Protein AF-A0A4V5P895-F1 (afdb_monomer)

Solvent-accessible surface area (backbone atoms only — not comparable to full-atom values): 5810 Å² total; per-residue (Å²): 129,85,82,68,76,69,76,89,55,52,69,70,58,54,52,50,35,57,77,66,61,66,55,89,45,71,65,57,51,51,50,50,56,51,42,32,52,51,50,47,60,75,70,55,86,48,69,72,59,48,51,53,49,52,54,51,50,52,49,50,52,52,52,50,30,64,77,68,68,56,80,86,78,67,75,87,74,65,79,78,74,77,84,74,70,94,81,84,87,129

Structure (mmCIF, N/CA/C/O backbone):
data_AF-A0A4V5P895-F1
#
_entry.id   AF-A0A4V5P895-F1
#
loop_
_atom_site.group_PDB
_atom_site.id
_atom_site.type_symbol
_atom_site.label_atom_id
_atom_site.label_alt_id
_atom_site.label_comp_id
_atom_site.label_asym_id
_atom_site.label_entity_id
_atom_site.label_seq_id
_atom_site.pdbx_PDB_ins_code
_atom_site.Cartn_x
_atom_site.Cartn_y
_atom_site.Cartn_z
_atom_site.occupancy
_atom_site.B_iso_or_equiv
_atom_site.auth_seq_id
_atom_site.auth_comp_id
_atom_site.auth_asym_id
_atom_site.auth_atom_id
_atom_site.pdbx_PDB_model_num
ATOM 1 N N . THR A 1 1 ? 15.729 -21.860 -11.832 1.00 39.28 1 THR A N 1
ATOM 2 C CA . THR A 1 1 ? 14.522 -21.376 -11.133 1.00 39.28 1 THR A CA 1
ATOM 3 C C . THR A 1 1 ? 14.344 -19.913 -11.474 1.00 39.28 1 THR A C 1
ATOM 5 O O . THR A 1 1 ? 15.238 -19.121 -11.211 1.00 39.28 1 THR A O 1
ATOM 8 N N . SER A 1 2 ? 13.264 -19.559 -12.171 1.00 44.97 2 SER A N 1
ATOM 9 C CA . SER A 1 2 ? 12.944 -18.157 -12.458 1.00 44.97 2 SER A CA 1
ATOM 10 C C . SER A 1 2 ? 12.642 -17.477 -11.123 1.00 44.97 2 SER A C 1
ATOM 12 O O . SER A 1 2 ? 11.585 -17.712 -10.543 1.00 44.97 2 SER A O 1
ATOM 14 N N . GLN A 1 3 ? 13.605 -16.725 -10.584 1.00 52.91 3 GLN A N 1
ATOM 15 C CA . GLN A 1 3 ? 13.387 -15.767 -9.499 1.00 52.91 3 GLN A CA 1
ATOM 16 C C . GLN A 1 3 ? 12.486 -14.674 -10.077 1.00 52.91 3 GLN A C 1
ATOM 18 O O . GLN A 1 3 ? 12.962 -13.653 -10.570 1.00 52.91 3 GLN A O 1
ATOM 23 N N . GLY A 1 4 ? 11.193 -14.986 -10.182 1.00 48.91 4 GLY A N 1
ATOM 24 C CA . GLY A 1 4 ? 10.210 -14.142 -10.830 1.00 48.91 4 GLY A CA 1
ATOM 25 C C . GLY A 1 4 ? 10.212 -12.793 -10.141 1.00 48.91 4 GLY A C 1
ATOM 26 O O . GLY A 1 4 ? 9.973 -12.720 -8.939 1.00 48.91 4 GLY A O 1
ATOM 27 N N . LEU A 1 5 ? 10.506 -11.741 -10.905 1.00 53.19 5 LEU A N 1
ATOM 28 C CA . LEU A 1 5 ? 10.215 -10.378 -10.498 1.00 53.19 5 LEU A CA 1
ATOM 29 C C . LEU A 1 5 ? 8.771 -10.354 -9.996 1.00 53.19 5 LEU A C 1
ATOM 31 O O . LEU A 1 5 ? 7.833 -10.534 -10.778 1.00 53.19 5 LEU A O 1
ATOM 35 N N . GLU A 1 6 ? 8.601 -10.155 -8.693 1.00 68.81 6 GLU A N 1
ATOM 36 C CA . GLU A 1 6 ? 7.322 -9.753 -8.140 1.00 68.81 6 GLU A CA 1
ATOM 37 C C . GLU A 1 6 ? 6.817 -8.563 -8.976 1.00 68.81 6 GLU A C 1
ATOM 39 O O . GLU A 1 6 ? 7.576 -7.670 -9.361 1.00 68.81 6 GLU A O 1
ATOM 44 N N . LYS A 1 7 ? 5.542 -8.613 -9.379 1.00 86.69 7 LYS A N 1
ATOM 45 C CA . LYS A 1 7 ? 4.916 -7.660 -10.310 1.00 86.69 7 LYS A CA 1
ATOM 46 C C . LYS A 1 7 ? 5.374 -6.217 -10.005 1.00 86.69 7 LYS A C 1
ATOM 48 O O . LYS A 1 7 ? 5.139 -5.752 -8.889 1.00 86.69 7 LYS A O 1
ATOM 53 N N . PRO A 1 8 ? 5.946 -5.469 -10.976 1.00 90.56 8 PRO A N 1
ATOM 54 C CA . PRO A 1 8 ? 6.382 -4.098 -10.737 1.00 90.56 8 PRO A CA 1
ATOM 55 C C . PRO A 1 8 ? 5.251 -3.221 -10.192 1.00 90.56 8 PRO A C 1
ATOM 57 O O . PRO A 1 8 ? 4.154 -3.142 -10.778 1.00 90.56 8 PRO A O 1
ATOM 60 N N . MET A 1 9 ? 5.537 -2.539 -9.083 1.00 95.44 9 MET A N 1
ATOM 61 C CA . MET A 1 9 ? 4.602 -1.661 -8.389 1.00 95.44 9 MET A CA 1
ATOM 62 C C . MET A 1 9 ? 5.293 -0.385 -7.908 1.00 95.44 9 MET A C 1
ATOM 64 O O . MET A 1 9 ? 6.463 -0.410 -7.536 1.00 95.44 9 MET A O 1
ATOM 68 N N . TRP A 1 10 ? 4.580 0.742 -7.952 1.00 95.62 10 TRP A N 1
ATOM 69 C CA . TRP A 1 10 ? 5.072 2.055 -7.525 1.00 95.62 10 TRP A CA 1
ATOM 70 C C . TRP A 1 10 ? 3.901 2.992 -7.206 1.00 95.62 10 TRP A C 1
ATOM 72 O O . TRP A 1 10 ?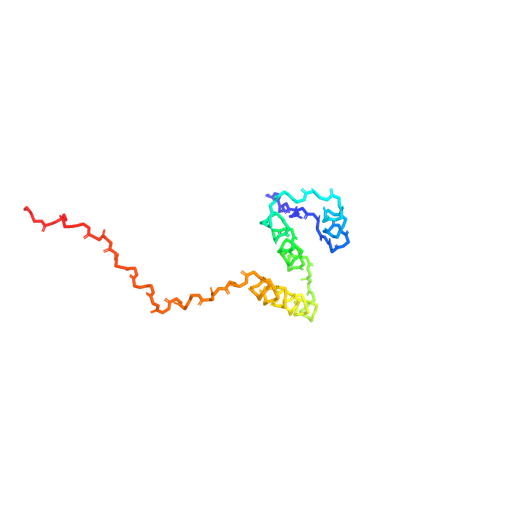 2.777 2.783 -7.670 1.00 95.62 10 TRP A O 1
ATOM 82 N N . LEU A 1 11 ? 4.163 4.061 -6.449 1.00 97.06 11 LEU A N 1
ATOM 83 C CA . LEU A 1 11 ? 3.119 4.933 -5.895 1.00 97.06 11 LEU A CA 1
ATOM 84 C C . LEU A 1 11 ? 2.223 5.582 -6.961 1.00 97.06 11 LEU A C 1
ATOM 86 O O . LEU A 1 11 ? 1.008 5.604 -6.795 1.00 97.06 11 LEU A O 1
ATOM 90 N N . ASN A 1 12 ? 2.775 6.046 -8.090 1.00 98.19 12 ASN A N 1
ATOM 91 C CA . ASN A 1 12 ? 1.955 6.645 -9.158 1.00 98.19 12 ASN A CA 1
ATOM 92 C C . ASN A 1 12 ? 0.973 5.640 -9.781 1.00 98.19 12 ASN A C 1
ATOM 94 O O . ASN A 1 12 ? -0.135 6.021 -10.156 1.00 98.19 12 ASN A O 1
ATOM 98 N N . LYS A 1 13 ? 1.349 4.357 -9.869 1.00 97.69 13 LYS A N 1
ATOM 99 C CA . LYS A 1 13 ? 0.456 3.297 -10.355 1.00 97.69 13 LYS A CA 1
ATOM 100 C C . LYS A 1 13 ? -0.657 3.011 -9.353 1.00 97.69 13 LYS A C 1
ATOM 102 O O . LYS A 1 13 ? -1.810 2.941 -9.758 1.00 97.69 13 LYS A O 1
ATOM 107 N N . ILE A 1 14 ? -0.335 2.939 -8.062 1.00 98.12 14 ILE A N 1
ATOM 108 C CA . ILE A 1 14 ? -1.339 2.786 -6.997 1.00 98.12 14 ILE A CA 1
ATOM 109 C C . ILE A 1 14 ? -2.295 3.982 -6.974 1.00 98.12 14 ILE A C 1
ATOM 111 O O . ILE A 1 14 ? -3.507 3.792 -6.936 1.00 98.12 14 ILE A O 1
ATOM 115 N N . LYS A 1 15 ? -1.771 5.210 -7.085 1.00 98.38 15 LYS A N 1
ATOM 116 C CA . LYS A 1 15 ? -2.576 6.435 -7.186 1.00 98.38 15 LYS A CA 1
ATOM 117 C C . LYS A 1 15 ? -3.548 6.361 -8.364 1.00 98.38 15 LYS A C 1
ATOM 119 O O . LYS A 1 15 ? -4.733 6.605 -8.183 1.00 98.38 15 LYS A O 1
ATOM 124 N N . LYS A 1 16 ? -3.066 5.968 -9.549 1.00 98.50 16 LYS A N 1
ATOM 125 C CA . LYS A 1 16 ? -3.912 5.778 -10.736 1.00 98.50 16 LYS A CA 1
ATOM 126 C C . LYS A 1 16 ? -4.995 4.720 -10.498 1.00 98.50 16 LYS A C 1
ATOM 128 O O . LYS A 1 16 ? -6.150 4.968 -10.823 1.00 98.50 16 LYS A O 1
ATOM 133 N N . ASN A 1 17 ? -4.638 3.579 -9.911 1.00 98.06 17 ASN A N 1
ATOM 134 C CA . ASN A 1 17 ? -5.578 2.495 -9.618 1.00 98.06 17 ASN A CA 1
ATOM 135 C C . ASN A 1 17 ? -6.666 2.921 -8.619 1.00 98.06 17 ASN A C 1
ATOM 137 O O . ASN A 1 17 ? -7.826 2.571 -8.813 1.00 98.06 17 ASN A O 1
ATOM 141 N N . LEU A 1 18 ? -6.313 3.707 -7.596 1.00 97.50 18 LEU A N 1
ATOM 142 C CA . LEU A 1 18 ? -7.276 4.313 -6.672 1.00 97.50 18 LEU A CA 1
ATOM 143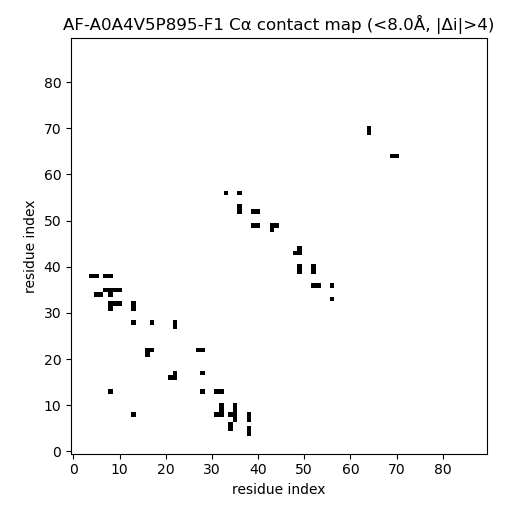 C C . LEU A 1 18 ? -8.218 5.275 -7.404 1.00 97.50 18 LEU A C 1
ATOM 145 O O . LEU A 1 18 ? -9.429 5.135 -7.292 1.00 97.50 18 LEU A O 1
ATOM 149 N N . THR A 1 19 ? -7.682 6.210 -8.198 1.00 98.12 19 THR A N 1
ATOM 150 C CA . THR A 1 19 ? -8.493 7.183 -8.957 1.00 98.12 19 THR A CA 1
ATOM 151 C C . THR A 1 19 ? -9.442 6.512 -9.948 1.00 98.12 19 THR A C 1
ATOM 153 O O . THR A 1 19 ? -10.540 7.003 -10.185 1.00 98.12 19 THR A O 1
ATOM 156 N N . MET A 1 20 ? -9.027 5.389 -10.529 1.00 98.25 20 MET A N 1
ATOM 157 C CA . MET A 1 20 ? -9.824 4.618 -11.482 1.00 98.25 20 MET A CA 1
ATOM 158 C C . MET A 1 20 ? -10.758 3.596 -10.815 1.00 98.25 20 MET A C 1
ATOM 160 O O . MET A 1 20 ? -11.376 2.812 -11.527 1.00 98.25 20 MET A O 1
ATOM 164 N N . ASN A 1 21 ? -10.865 3.579 -9.479 1.00 97.31 21 ASN A N 1
ATOM 165 C CA . ASN A 1 21 ? -11.666 2.608 -8.722 1.00 97.31 21 ASN A CA 1
ATOM 166 C C . ASN A 1 21 ? -11.353 1.137 -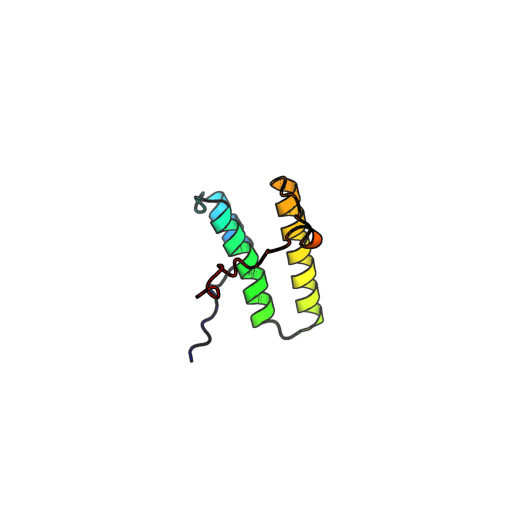9.078 1.00 97.31 21 ASN A C 1
ATOM 168 O O . ASN A 1 21 ? -12.237 0.285 -9.081 1.00 97.31 21 ASN A O 1
ATOM 172 N N . ILE A 1 22 ? -10.085 0.834 -9.382 1.00 98.12 22 ILE A N 1
ATOM 173 C CA . ILE A 1 22 ? -9.627 -0.522 -9.740 1.00 98.12 22 ILE A CA 1
ATOM 174 C C . ILE A 1 22 ? -9.607 -1.445 -8.519 1.00 98.12 22 ILE A C 1
ATOM 176 O O . ILE A 1 22 ? -9.759 -2.655 -8.650 1.00 98.12 22 ILE A O 1
ATOM 180 N N . TYR A 1 23 ? -9.391 -0.889 -7.327 1.00 98.25 23 TYR A N 1
ATOM 181 C CA . TYR A 1 23 ? -9.424 -1.661 -6.091 1.00 98.25 23 TYR A CA 1
ATOM 182 C C . TYR A 1 23 ? -10.867 -1.805 -5.613 1.00 98.25 23 TYR A C 1
ATOM 184 O O . TYR A 1 23 ? -11.473 -0.841 -5.150 1.00 98.25 23 TYR A O 1
ATOM 192 N N . HIS A 1 24 ? -11.400 -3.020 -5.693 1.00 97.44 24 HIS A N 1
ATOM 193 C CA . HIS A 1 24 ? -12.734 -3.349 -5.195 1.00 97.44 24 HIS A CA 1
ATOM 194 C C . HIS A 1 24 ? -12.720 -3.638 -3.693 1.00 97.44 24 HIS A C 1
ATOM 196 O O . HIS A 1 24 ? -13.746 -3.531 -3.023 1.00 97.44 24 HIS A O 1
ATOM 202 N N . ARG A 1 25 ? -11.557 -4.023 -3.151 1.00 97.94 25 ARG A N 1
ATOM 203 C CA . ARG A 1 25 ? -11.355 -4.274 -1.720 1.00 97.94 25 ARG A CA 1
ATOM 204 C C . ARG A 1 25 ? -10.112 -3.555 -1.210 1.00 97.94 25 ARG A C 1
ATOM 206 O O . ARG A 1 25 ? -9.074 -3.546 -1.869 1.00 97.94 25 ARG A O 1
ATOM 213 N N . VAL A 1 26 ? -10.171 -3.066 0.031 1.00 96.44 26 VAL A N 1
ATOM 214 C CA . VAL A 1 26 ? -9.031 -2.426 0.724 1.00 96.44 26 VAL A CA 1
ATOM 215 C C . VAL A 1 26 ? -7.783 -3.317 0.706 1.00 96.44 26 VAL A C 1
ATOM 217 O O . VAL A 1 26 ? -6.676 -2.833 0.480 1.00 96.44 26 VAL A O 1
ATOM 220 N N . GLN A 1 27 ? -7.956 -4.633 0.864 1.00 96.44 27 GLN A N 1
ATOM 221 C CA . GLN A 1 27 ? -6.863 -5.609 0.828 1.00 96.44 27 GLN A CA 1
ATOM 222 C C . GLN A 1 27 ? -6.034 -5.539 -0.465 1.00 96.44 27 GLN A C 1
ATOM 224 O O . GLN A 1 27 ? -4.829 -5.780 -0.431 1.00 96.44 27 GLN A O 1
ATOM 229 N N . GLU A 1 28 ? -6.647 -5.220 -1.604 1.00 97.75 28 GLU A N 1
ATOM 230 C CA . GLU A 1 28 ? -5.953 -5.171 -2.893 1.00 97.75 28 GLU A CA 1
ATOM 231 C C . GLU A 1 28 ? -5.010 -3.970 -2.982 1.00 97.75 28 GLU A C 1
ATOM 233 O O . GLU A 1 28 ? -3.872 -4.119 -3.427 1.00 97.75 28 GLU A O 1
ATOM 238 N N . PHE A 1 29 ? -5.455 -2.815 -2.480 1.00 97.56 29 PHE A N 1
ATOM 239 C CA . PHE A 1 29 ? -4.624 -1.624 -2.309 1.00 97.56 29 PHE A CA 1
ATOM 240 C C . PHE A 1 29 ? -3.460 -1.894 -1.346 1.00 97.56 29 PHE A C 1
ATOM 242 O O . PHE A 1 29 ? -2.305 -1.618 -1.670 1.00 97.56 29 PHE A O 1
ATOM 249 N N . VAL A 1 30 ? -3.748 -2.488 -0.182 1.00 97.38 30 VAL A N 1
ATOM 250 C CA . VAL A 1 30 ? -2.733 -2.792 0.842 1.00 97.38 30 VAL A CA 1
ATOM 251 C C . VAL A 1 30 ? -1.687 -3.771 0.313 1.00 97.38 30 VAL A C 1
ATOM 253 O O . VAL A 1 30 ? -0.494 -3.592 0.551 1.00 97.38 30 VAL A O 1
ATOM 256 N N . ARG A 1 31 ? -2.114 -4.791 -0.440 1.00 97.31 31 ARG A N 1
ATOM 257 C CA . ARG A 1 31 ? -1.211 -5.749 -1.086 1.00 97.31 31 ARG A CA 1
ATOM 258 C C . ARG A 1 31 ? -0.266 -5.050 -2.058 1.00 97.31 31 ARG A C 1
ATOM 260 O O . ARG A 1 31 ? 0.932 -5.299 -1.998 1.00 97.31 31 ARG A O 1
ATOM 267 N N . ASP A 1 32 ? -0.776 -4.167 -2.912 1.00 97.62 32 ASP A N 1
ATOM 268 C CA . ASP A 1 32 ? 0.068 -3.442 -3.864 1.00 97.62 32 ASP A CA 1
ATOM 269 C C . ASP A 1 32 ? 1.017 -2.454 -3.154 1.00 97.62 32 ASP A C 1
ATOM 271 O O . ASP A 1 32 ? 2.163 -2.312 -3.578 1.00 97.62 32 ASP A O 1
ATOM 275 N N . MET A 1 33 ? 0.604 -1.823 -2.046 1.00 97.75 33 MET A N 1
ATOM 276 C CA . MET A 1 33 ? 1.502 -0.997 -1.223 1.00 97.75 33 MET A CA 1
ATOM 277 C C . MET A 1 33 ? 2.649 -1.824 -0.633 1.00 97.75 33 MET A C 1
ATOM 279 O O . MET A 1 33 ? 3.813 -1.453 -0.777 1.00 97.75 33 MET A O 1
ATOM 283 N N . ARG A 1 34 ? 2.342 -2.981 -0.035 1.00 96.81 34 ARG A N 1
ATOM 284 C CA . ARG A 1 34 ? 3.352 -3.893 0.531 1.00 96.81 34 ARG A CA 1
ATOM 285 C C . ARG A 1 34 ? 4.304 -4.444 -0.532 1.00 96.81 34 ARG A C 1
ATOM 287 O O . ARG A 1 34 ? 5.503 -4.553 -0.283 1.00 96.81 34 ARG A O 1
ATOM 294 N N . LEU A 1 35 ? 3.794 -4.674 -1.740 1.00 96.00 35 LEU A N 1
ATOM 295 C CA . LEU A 1 35 ? 4.573 -5.123 -2.892 1.00 96.00 35 LEU A CA 1
ATOM 296 C C . LEU A 1 35 ? 5.651 -4.113 -3.321 1.00 96.00 35 LEU A C 1
ATOM 298 O O . LEU A 1 35 ? 6.704 -4.514 -3.812 1.00 96.00 35 LEU A O 1
ATOM 302 N N . ILE A 1 36 ? 5.436 -2.804 -3.128 1.00 94.81 36 ILE A N 1
ATOM 303 C CA . ILE A 1 36 ? 6.482 -1.792 -3.375 1.00 94.81 36 ILE A CA 1
ATOM 304 C C . ILE A 1 36 ? 7.682 -2.055 -2.465 1.00 94.81 36 ILE A C 1
ATOM 306 O O . ILE A 1 36 ? 8.820 -2.072 -2.934 1.00 94.81 36 ILE A O 1
ATOM 310 N N . PHE A 1 37 ? 7.434 -2.282 -1.175 1.00 94.25 37 PHE A N 1
ATOM 311 C CA . PHE A 1 37 ? 8.493 -2.483 -0.190 1.00 94.25 37 PHE A CA 1
ATOM 312 C C . PHE A 1 37 ? 9.202 -3.831 -0.369 1.00 94.25 37 PHE A C 1
ATOM 314 O O . PHE A 1 37 ? 10.429 -3.892 -0.272 1.00 94.25 37 PHE A O 1
ATOM 321 N N . GLN A 1 38 ? 8.459 -4.890 -0.708 1.00 92.25 38 GLN A N 1
ATOM 322 C CA . GLN A 1 38 ? 9.021 -6.208 -1.032 1.00 92.25 38 GLN A CA 1
ATOM 323 C C . GLN A 1 38 ? 9.960 -6.136 -2.242 1.00 92.25 38 GLN A C 1
ATOM 325 O O . GLN A 1 38 ? 11.137 -6.489 -2.128 1.00 92.25 38 GLN A O 1
ATOM 330 N N . ASN A 1 39 ? 9.486 -5.560 -3.353 1.00 90.06 39 ASN A N 1
ATOM 331 C CA . ASN A 1 39 ? 10.308 -5.322 -4.538 1.00 90.06 39 ASN A CA 1
ATOM 332 C C . ASN A 1 39 ? 11.547 -4.485 -4.201 1.00 90.06 39 ASN A C 1
ATOM 334 O O . ASN A 1 39 ? 12.665 -4.814 -4.593 1.00 90.06 39 ASN A O 1
ATOM 338 N N . TYR A 1 40 ? 11.374 -3.409 -3.434 1.00 89.25 40 TYR A N 1
ATOM 339 C CA . TYR A 1 40 ? 12.479 -2.531 -3.072 1.00 89.25 40 TYR A CA 1
ATOM 340 C C . TYR A 1 40 ? 13.582 -3.260 -2.294 1.00 89.25 40 TYR A C 1
ATOM 342 O O . TYR A 1 40 ? 14.760 -3.097 -2.611 1.00 89.25 40 TYR A O 1
ATOM 350 N N . ARG A 1 41 ? 13.218 -4.109 -1.324 1.00 88.31 41 ARG A N 1
ATOM 351 C CA . ARG A 1 41 ? 14.173 -4.934 -0.565 1.00 88.31 41 ARG A CA 1
ATOM 352 C C . ARG A 1 41 ? 14.876 -5.971 -1.444 1.00 88.31 41 ARG A C 1
ATOM 354 O O . ARG A 1 41 ? 16.059 -6.216 -1.237 1.00 88.31 41 ARG A O 1
ATOM 361 N N . ALA A 1 42 ? 14.174 -6.555 -2.416 1.00 87.12 42 ALA A N 1
ATOM 362 C CA . ALA A 1 42 ? 14.738 -7.569 -3.306 1.00 87.12 42 ALA A CA 1
ATOM 363 C C . ALA A 1 42 ? 15.793 -6.997 -4.273 1.00 87.12 42 ALA A C 1
ATOM 365 O O . ALA A 1 42 ? 16.795 -7.654 -4.554 1.00 87.12 42 ALA A O 1
ATOM 366 N N . PHE A 1 43 ? 15.592 -5.771 -4.772 1.00 82.56 43 PHE A N 1
ATOM 367 C CA . PHE A 1 43 ? 16.459 -5.181 -5.803 1.00 82.56 43 PHE A CA 1
ATOM 368 C C . PHE A 1 43 ? 17.483 -4.171 -5.273 1.00 82.56 43 PHE A C 1
ATOM 370 O O . PHE A 1 43 ? 18.526 -3.964 -5.902 1.00 82.56 43 PHE A O 1
ATOM 377 N N . CYS A 1 44 ? 17.226 -3.519 -4.136 1.00 85.50 44 CYS A N 1
ATOM 378 C CA . CYS A 1 44 ? 18.135 -2.508 -3.611 1.00 85.50 44 CYS A CA 1
ATOM 379 C C . CYS A 1 44 ? 19.362 -3.151 -2.949 1.00 85.50 44 CYS A C 1
ATOM 381 O O . CYS A 1 44 ? 19.245 -3.881 -1.973 1.00 85.50 44 CYS A O 1
ATOM 383 N N . LYS A 1 45 ? 20.566 -2.827 -3.438 1.00 87.62 45 LYS A N 1
ATOM 384 C CA . LYS A 1 45 ? 21.840 -3.276 -2.836 1.00 87.62 45 LYS A CA 1
ATOM 385 C C . LYS A 1 45 ? 22.445 -2.264 -1.855 1.00 87.62 45 LYS A C 1
ATOM 387 O O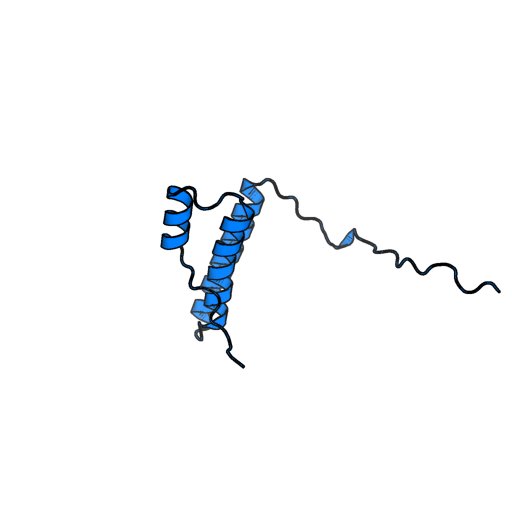 . LYS A 1 45 ? 23.430 -2.560 -1.183 1.00 87.62 45 LYS A O 1
ATOM 392 N N . ASN A 1 46 ? 21.891 -1.054 -1.775 1.00 91.12 46 ASN A N 1
ATOM 393 C CA . ASN A 1 46 ? 22.424 0.021 -0.942 1.00 91.12 46 ASN A CA 1
ATOM 394 C C . ASN A 1 46 ? 21.733 0.034 0.428 1.00 91.12 46 ASN A C 1
ATOM 396 O O . ASN A 1 46 ? 20.550 0.347 0.534 1.00 91.12 46 ASN A O 1
ATOM 400 N N . LYS A 1 47 ? 22.498 -0.233 1.492 1.00 86.00 47 LYS A N 1
ATOM 401 C CA . LYS A 1 47 ? 21.989 -0.303 2.872 1.00 86.00 47 LYS A CA 1
ATOM 402 C C . LYS A 1 47 ? 21.272 0.969 3.343 1.00 86.00 47 LYS A C 1
ATOM 404 O O . LYS A 1 47 ? 20.261 0.863 4.031 1.00 86.00 47 LYS A O 1
ATOM 409 N N . LYS A 1 48 ? 21.756 2.163 2.976 1.00 86.81 48 LYS A N 1
ATOM 410 C CA . LYS A 1 48 ? 21.108 3.432 3.367 1.00 86.81 48 LYS A CA 1
ATOM 411 C C . LYS A 1 48 ? 19.735 3.573 2.716 1.00 86.81 48 LYS A C 1
ATOM 413 O O . LYS A 1 48 ? 18.784 3.992 3.364 1.00 86.81 48 LYS A O 1
ATOM 418 N N . LEU A 1 49 ? 19.647 3.187 1.446 1.00 87.50 49 LEU A N 1
ATOM 419 C CA . LEU A 1 49 ? 18.403 3.182 0.689 1.00 87.50 49 LEU A CA 1
ATOM 420 C C . LEU A 1 49 ? 17.421 2.149 1.259 1.00 87.50 49 LEU A C 1
ATOM 422 O O . LEU A 1 49 ? 16.291 2.514 1.565 1.00 87.50 49 LEU A O 1
ATOM 426 N N . ILE A 1 50 ? 17.871 0.922 1.550 1.00 89.31 50 ILE A N 1
ATOM 427 C CA . ILE A 1 50 ? 17.057 -0.094 2.247 1.00 89.31 50 ILE A CA 1
ATOM 428 C C . ILE A 1 50 ? 16.445 0.478 3.534 1.00 89.31 50 ILE A C 1
ATOM 430 O O . ILE A 1 50 ? 15.243 0.341 3.743 1.00 89.31 50 ILE A O 1
ATOM 434 N N . ASN A 1 51 ? 17.239 1.167 4.360 1.00 91.19 51 ASN A N 1
ATOM 435 C CA . ASN A 1 51 ? 16.750 1.765 5.604 1.00 91.19 51 ASN A CA 1
ATOM 436 C C . ASN A 1 51 ? 15.650 2.815 5.370 1.00 91.19 51 ASN A C 1
ATOM 438 O O . ASN A 1 51 ? 14.670 2.852 6.109 1.00 91.19 51 ASN A O 1
ATOM 442 N N . LEU A 1 52 ? 15.774 3.635 4.322 1.00 91.88 52 LEU A N 1
ATOM 443 C CA . LEU A 1 52 ? 14.727 4.588 3.946 1.00 91.88 52 LEU A CA 1
ATOM 444 C C . LEU A 1 52 ? 13.430 3.871 3.537 1.00 91.88 52 LEU A C 1
ATOM 446 O O . LEU A 1 52 ? 12.344 4.284 3.939 1.00 91.88 52 LEU A O 1
ATOM 450 N N . GLY A 1 53 ? 13.540 2.770 2.787 1.00 91.62 53 GLY A N 1
ATOM 451 C CA . GLY A 1 53 ? 12.395 1.926 2.439 1.00 91.62 53 GLY A CA 1
ATOM 452 C C . GLY A 1 53 ? 11.690 1.348 3.670 1.00 91.62 53 GLY A C 1
ATOM 453 O O . GLY A 1 53 ? 10.465 1.393 3.742 1.00 91.62 53 GLY A O 1
ATOM 454 N N . LEU A 1 54 ? 12.454 0.885 4.667 1.00 93.94 54 LEU A N 1
ATOM 455 C CA . LEU A 1 54 ? 11.913 0.374 5.934 1.00 93.94 54 LEU A CA 1
ATOM 456 C C . LEU A 1 54 ? 11.178 1.453 6.739 1.00 93.94 54 LEU A C 1
ATOM 458 O O . LEU A 1 54 ? 10.110 1.187 7.284 1.00 93.94 54 LEU A O 1
ATOM 462 N N . GLN A 1 55 ? 11.717 2.675 6.796 1.00 95.81 55 GLN A N 1
ATOM 463 C CA . GLN A 1 55 ? 11.055 3.793 7.478 1.00 95.81 55 GLN A CA 1
ATOM 464 C C . GLN A 1 55 ? 9.725 4.156 6.812 1.00 95.81 55 GLN A C 1
ATOM 466 O O . GLN A 1 55 ? 8.734 4.409 7.498 1.00 95.81 55 GLN A O 1
ATOM 471 N N . LEU A 1 56 ? 9.687 4.155 5.478 1.00 95.69 56 LEU A N 1
ATOM 472 C CA . LEU A 1 56 ? 8.466 4.448 4.733 1.00 95.69 56 LEU A CA 1
ATOM 473 C C . LEU A 1 56 ? 7.399 3.361 4.924 1.00 95.69 56 LEU A C 1
ATOM 475 O O . LEU A 1 56 ? 6.223 3.681 5.079 1.00 95.69 56 LEU A O 1
ATOM 479 N N . GLU A 1 57 ? 7.802 2.092 4.951 1.00 96.94 57 GLU A N 1
ATOM 480 C CA . GLU A 1 57 ? 6.911 0.965 5.238 1.00 96.94 57 GLU A CA 1
ATOM 481 C C . GLU A 1 57 ? 6.339 1.033 6.655 1.00 96.94 57 GLU A C 1
ATOM 483 O O . GLU A 1 57 ? 5.128 0.914 6.829 1.00 96.94 57 GLU A O 1
ATOM 488 N N . ALA A 1 58 ? 7.177 1.308 7.658 1.00 97.19 58 ALA A N 1
ATOM 489 C CA . ALA A 1 58 ? 6.726 1.485 9.037 1.00 97.19 58 ALA A CA 1
ATOM 490 C C . ALA A 1 58 ? 5.715 2.634 9.159 1.00 97.19 58 ALA A C 1
ATOM 492 O O . ALA A 1 58 ? 4.682 2.489 9.817 1.00 97.19 58 ALA A O 1
ATOM 493 N N . LYS A 1 59 ? 5.973 3.757 8.473 1.00 97.75 59 LYS A N 1
ATOM 494 C CA . LYS A 1 59 ? 5.027 4.872 8.408 1.00 97.75 59 LYS A CA 1
ATOM 495 C C . LYS A 1 59 ? 3.701 4.451 7.773 1.00 97.75 59 LYS A C 1
ATOM 497 O O . LYS A 1 59 ? 2.651 4.758 8.329 1.00 97.75 59 LYS A O 1
ATOM 502 N N . PHE A 1 60 ? 3.739 3.739 6.648 1.00 97.81 60 PHE A N 1
ATOM 503 C CA . PHE A 1 60 ? 2.529 3.249 5.993 1.00 97.81 60 PHE A CA 1
ATOM 504 C C . PHE A 1 60 ? 1.706 2.335 6.910 1.00 97.81 60 PHE A C 1
ATOM 506 O O . PHE A 1 60 ? 0.505 2.546 7.040 1.00 97.81 60 PHE A O 1
ATOM 513 N N . GLU A 1 61 ? 2.329 1.356 7.572 1.00 97.31 61 GLU A N 1
ATOM 514 C CA . GLU A 1 61 ? 1.618 0.428 8.465 1.00 97.31 61 GLU A CA 1
ATOM 515 C C . GLU A 1 61 ? 1.029 1.142 9.689 1.00 97.31 61 GLU A C 1
ATOM 517 O O . GLU A 1 61 ? -0.094 0.841 10.096 1.00 97.31 61 GLU A O 1
ATOM 522 N N . SER A 1 62 ? 1.750 2.117 10.253 1.00 96.56 62 SER A N 1
ATOM 523 C CA . SER A 1 62 ? 1.241 2.961 11.340 1.00 96.56 62 SER A CA 1
ATOM 524 C C . SER A 1 62 ? 0.022 3.770 10.894 1.00 96.56 62 SER A C 1
ATOM 526 O O . SER A 1 62 ? -1.019 3.741 11.549 1.00 96.56 62 SER A O 1
ATOM 528 N N . ASP A 1 63 ? 0.130 4.479 9.769 1.00 97.31 63 ASP A N 1
ATOM 529 C CA . ASP A 1 63 ? -0.962 5.297 9.240 1.00 97.31 63 ASP A CA 1
ATOM 530 C C 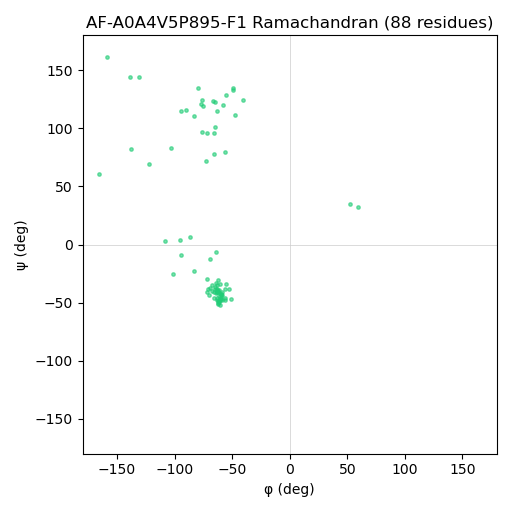. ASP A 1 63 ? -2.174 4.422 8.879 1.00 97.31 63 ASP A C 1
ATOM 532 O O . ASP A 1 63 ? -3.311 4.779 9.180 1.00 97.31 63 ASP A O 1
ATOM 536 N N . PHE A 1 64 ? -1.940 3.243 8.298 1.00 96.50 64 PHE A N 1
ATOM 537 C CA . PHE A 1 64 ? -2.987 2.284 7.960 1.00 96.50 64 PHE A CA 1
ATOM 538 C C . PHE A 1 64 ? -3.747 1.809 9.204 1.00 96.50 64 PHE A C 1
ATOM 540 O O . PHE A 1 64 ? -4.975 1.875 9.232 1.00 96.50 64 PHE A O 1
ATOM 547 N N . LYS A 1 65 ? -3.043 1.388 10.261 1.00 95.31 65 LYS A N 1
ATOM 548 C CA . LYS A 1 65 ? -3.687 0.989 11.523 1.00 95.31 65 LYS A CA 1
ATOM 549 C C . LYS A 1 65 ? -4.520 2.121 12.117 1.00 95.31 65 LYS A C 1
ATOM 551 O O . LYS A 1 65 ? -5.657 1.878 12.512 1.00 95.31 65 LYS A O 1
ATOM 556 N N . ASN A 1 66 ? -3.988 3.343 12.116 1.00 95.88 66 ASN A N 1
ATOM 557 C CA . ASN A 1 66 ? 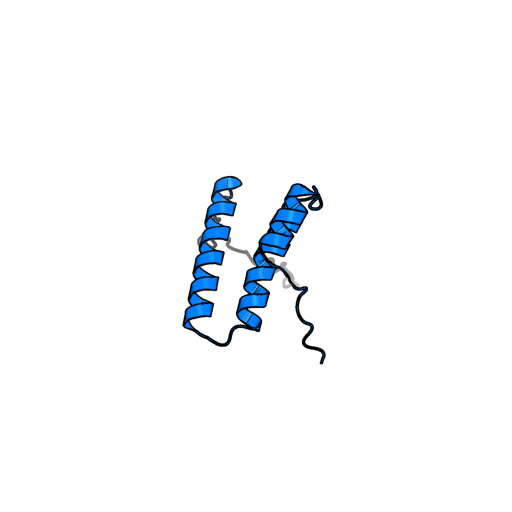-4.679 4.519 12.642 1.00 95.88 66 ASN A CA 1
ATOM 558 C C . ASN A 1 66 ? -5.957 4.839 11.854 1.00 95.88 66 ASN A C 1
ATOM 560 O O . ASN A 1 66 ? -7.010 5.033 12.454 1.00 95.88 66 ASN A O 1
ATOM 564 N N . VAL A 1 67 ? -5.889 4.852 10.518 1.00 96.12 67 VAL A N 1
ATOM 565 C CA . VAL A 1 67 ? -7.043 5.149 9.649 1.00 96.12 67 VAL A CA 1
ATOM 566 C C . VAL A 1 67 ? -8.155 4.112 9.807 1.00 96.12 67 VAL A C 1
ATOM 568 O O . VAL A 1 67 ? -9.330 4.470 9.8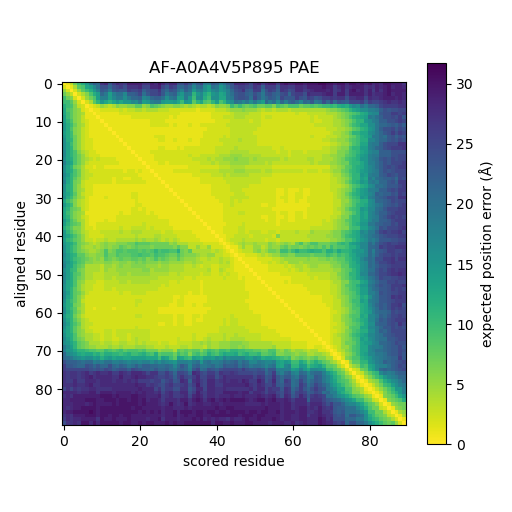01 1.00 96.12 67 VAL A O 1
ATOM 571 N N . PHE A 1 68 ? -7.799 2.835 9.957 1.00 94.25 68 PHE A N 1
ATOM 572 C CA . PHE A 1 68 ? -8.768 1.740 10.061 1.00 94.25 68 PHE A CA 1
ATOM 573 C C . PHE A 1 68 ? -9.113 1.345 11.507 1.00 94.25 68 PHE A C 1
ATOM 575 O O . PHE A 1 68 ? -9.852 0.382 11.703 1.00 94.25 68 PHE A O 1
ATOM 582 N N . GLY A 1 69 ? -8.595 2.055 12.517 1.00 94.50 69 GLY A N 1
ATOM 583 C CA . GLY A 1 69 ? -8.842 1.748 13.931 1.00 94.50 69 GLY A CA 1
ATOM 584 C C . GLY A 1 69 ? -8.400 0.337 14.344 1.00 94.50 69 GLY A C 1
ATOM 585 O O . GLY A 1 69 ? -9.048 -0.293 15.179 1.00 94.50 69 GLY A O 1
ATOM 586 N N . ILE A 1 70 ? -7.333 -0.192 13.734 1.00 92.62 70 ILE A N 1
ATOM 587 C CA . ILE A 1 70 ? -6.846 -1.555 13.986 1.00 92.62 70 ILE A CA 1
ATOM 588 C C . ILE A 1 70 ? -6.130 -1.590 15.337 1.00 92.62 70 ILE A C 1
ATOM 590 O O . ILE A 1 70 ? -5.110 -0.928 15.522 1.00 92.62 70 ILE A O 1
ATOM 594 N N . GLN A 1 71 ? -6.634 -2.405 16.263 1.00 87.94 71 GLN A N 1
ATOM 595 C CA . GLN A 1 71 ? -5.987 -2.640 17.552 1.00 87.94 71 GLN A CA 1
ATOM 596 C C . GLN A 1 71 ? -4.834 -3.638 17.406 1.00 87.94 71 GLN A C 1
ATOM 598 O O . GLN A 1 71 ? -4.976 -4.682 16.766 1.00 87.94 71 GLN A O 1
ATOM 603 N N . GLU A 1 72 ? -3.691 -3.335 18.022 1.00 80.56 72 GLU A N 1
ATOM 604 C CA . GLU A 1 72 ? -2.618 -4.314 18.165 1.00 80.56 72 GLU A CA 1
ATOM 605 C C . GLU A 1 72 ? -2.972 -5.314 19.261 1.00 80.56 72 GLU A C 1
ATOM 607 O O . GLU A 1 72 ? -3.225 -4.949 20.408 1.00 80.56 72 GLU A O 1
ATOM 612 N N . ILE A 1 73 ? -2.965 -6.594 18.906 1.00 81.25 73 ILE A N 1
ATOM 613 C CA . ILE A 1 73 ? -3.123 -7.675 19.869 1.00 81.25 73 ILE A CA 1
ATOM 614 C C . ILE A 1 73 ? -1.716 -8.043 20.334 1.00 81.25 73 ILE A C 1
ATOM 616 O O . ILE A 1 73 ? -0.900 -8.498 19.529 1.00 81.25 73 ILE A O 1
ATOM 620 N N . SER A 1 74 ? -1.403 -7.839 21.615 1.00 73.50 74 SER A N 1
ATOM 621 C CA . SER A 1 74 ? -0.139 -8.327 22.161 1.00 73.50 74 SER A CA 1
ATOM 622 C C . SER A 1 74 ? -0.161 -9.859 22.153 1.00 73.50 74 SER A C 1
ATOM 624 O O . SER A 1 74 ? -1.047 -10.504 22.716 1.00 73.50 74 SER A O 1
ATOM 626 N N . THR A 1 75 ? 0.827 -10.474 21.506 1.00 62.81 75 THR A N 1
ATOM 627 C CA . THR A 1 75 ? 0.961 -11.940 21.425 1.00 62.81 75 THR A CA 1
ATOM 628 C C . THR A 1 75 ? 1.195 -12.602 22.784 1.00 62.81 75 THR A C 1
ATOM 630 O O . THR A 1 75 ? 1.149 -13.822 22.886 1.00 62.81 75 THR A O 1
ATOM 633 N N . ASN A 1 76 ? 1.379 -11.815 23.846 1.00 61.44 76 ASN A N 1
ATOM 634 C CA . ASN A 1 76 ? 1.537 -12.300 25.213 1.00 61.44 76 ASN A CA 1
ATOM 635 C C . ASN A 1 76 ? 0.247 -12.901 25.800 1.00 61.44 76 ASN A C 1
ATOM 637 O O . ASN A 1 76 ? 0.321 -13.548 26.839 1.00 61.44 76 ASN A O 1
ATOM 641 N N . ASN A 1 77 ? -0.915 -12.703 25.161 1.00 56.56 77 ASN A N 1
ATOM 642 C CA . ASN A 1 77 ? -2.206 -13.165 25.685 1.00 56.56 77 ASN A CA 1
ATOM 643 C C . ASN A 1 77 ? -2.814 -14.360 24.928 1.00 56.56 77 ASN A C 1
ATOM 645 O O . ASN A 1 77 ? -3.920 -14.790 25.247 1.00 56.56 77 ASN A O 1
ATOM 649 N N . ILE A 1 78 ? -2.114 -14.914 23.932 1.00 60.34 78 ILE A N 1
ATOM 650 C CA . ILE A 1 78 ? -2.569 -16.112 23.215 1.00 60.34 78 ILE A CA 1
ATOM 651 C C . ILE A 1 78 ? -1.761 -17.307 23.718 1.00 60.34 78 ILE A C 1
ATOM 653 O O . ILE A 1 78 ? -0.770 -17.722 23.119 1.00 60.34 78 ILE A O 1
ATOM 657 N N . ARG A 1 79 ? -2.201 -17.876 24.844 1.00 60.66 79 ARG A N 1
ATOM 658 C CA . ARG A 1 79 ? -1.821 -19.239 25.215 1.00 60.66 79 ARG A CA 1
ATOM 659 C C . ARG A 1 79 ? -2.569 -20.173 24.269 1.00 60.66 79 ARG A C 1
ATOM 661 O O . ARG A 1 79 ? -3.740 -20.471 24.480 1.00 60.66 79 ARG A O 1
ATOM 668 N N . PHE A 1 80 ? -1.911 -20.597 23.195 1.00 62.84 80 PHE A N 1
ATOM 669 C CA . PHE A 1 80 ? -2.36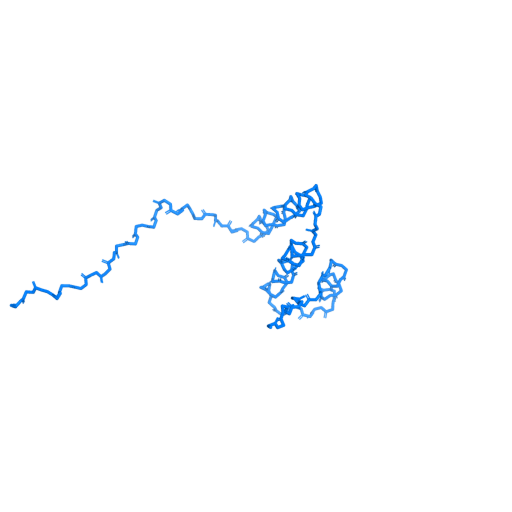4 -21.767 22.456 1.00 62.84 80 PHE A CA 1
ATOM 670 C C . PHE A 1 80 ? -2.205 -22.963 23.398 1.00 62.84 80 PHE A C 1
ATOM 672 O O . PHE A 1 80 ? -1.103 -23.484 23.543 1.00 62.84 80 PHE A O 1
ATOM 679 N N . GLU A 1 81 ? -3.273 -23.353 24.096 1.00 57.06 81 GLU A N 1
ATOM 680 C CA . GLU A 1 81 ? -3.327 -24.678 24.708 1.00 57.06 81 GLU A CA 1
ATOM 681 C C . GLU A 1 81 ? -3.271 -25.687 23.556 1.00 57.06 81 GLU A C 1
ATOM 683 O O . GLU A 1 81 ? -4.164 -25.686 22.698 1.00 57.06 81 GLU A O 1
ATOM 688 N N . PRO A 1 82 ? -2.210 -26.504 23.457 1.00 54.00 82 PRO A N 1
ATOM 689 C CA . PRO A 1 82 ? -2.182 -27.540 22.453 1.00 54.00 82 PRO A CA 1
ATOM 690 C C . PRO A 1 82 ? -3.303 -28.522 22.783 1.00 54.00 82 PRO A C 1
ATOM 692 O O . PRO A 1 82 ? -3.349 -29.087 23.875 1.00 54.00 82 PRO A O 1
ATOM 695 N N . ILE A 1 83 ? -4.213 -28.731 21.832 1.00 58.72 83 ILE A N 1
ATOM 696 C CA . ILE A 1 83 ? -5.255 -29.753 21.929 1.00 58.72 83 ILE A CA 1
ATOM 697 C C . ILE A 1 83 ? -4.577 -31.117 21.732 1.00 58.72 83 ILE A C 1
ATOM 699 O O . ILE A 1 83 ? -4.713 -31.756 20.690 1.00 58.72 83 ILE A O 1
ATOM 703 N N . PHE A 1 84 ? -3.799 -31.567 22.716 1.00 58.62 84 PHE A N 1
ATOM 704 C CA . PHE A 1 84 ? -3.460 -32.976 22.821 1.00 58.62 84 PHE A CA 1
ATOM 705 C C . PHE A 1 84 ? -4.698 -33.675 23.368 1.00 58.62 84 PHE A C 1
ATOM 707 O O . PHE A 1 84 ? -4.985 -33.661 24.563 1.00 58.62 84 PHE A O 1
ATOM 714 N N . TYR A 1 85 ? -5.481 -34.231 22.445 1.00 47.47 85 TYR A N 1
ATOM 715 C CA . TYR A 1 85 ? -6.551 -35.157 22.765 1.00 47.47 85 TYR A CA 1
ATOM 716 C C . TYR A 1 85 ? -6.029 -36.252 23.699 1.00 47.47 85 TYR A C 1
ATOM 718 O O . TYR A 1 85 ? -4.975 -36.841 23.464 1.00 47.47 85 TYR A O 1
ATOM 726 N N . ASN A 1 86 ? -6.821 -36.533 24.732 1.00 52.00 86 ASN A N 1
ATOM 727 C CA . ASN A 1 86 ? -6.732 -37.706 25.590 1.00 52.00 86 ASN A CA 1
ATOM 728 C C . ASN A 1 86 ? -6.810 -39.003 24.758 1.00 52.00 86 ASN A C 1
ATOM 730 O O . ASN A 1 86 ? -7.858 -39.640 24.696 1.00 52.00 86 ASN A O 1
ATOM 734 N N . VAL A 1 87 ? -5.706 -39.410 24.132 1.00 52.12 87 VAL A N 1
ATOM 735 C CA . VAL A 1 87 ? -5.518 -40.748 23.554 1.00 52.12 87 VAL A CA 1
ATOM 736 C C . VAL A 1 87 ? -4.291 -41.369 24.207 1.00 52.12 87 VAL A C 1
ATOM 738 O O . VAL A 1 87 ? -3.232 -41.496 23.608 1.00 52.12 87 VAL A O 1
ATOM 741 N N . ALA A 1 88 ? -4.433 -41.691 25.488 1.00 45.88 88 ALA A N 1
ATOM 742 C CA . ALA A 1 88 ? -3.623 -42.688 26.184 1.00 45.88 88 ALA A CA 1
ATOM 743 C C . ALA A 1 88 ? -4.308 -43.035 27.515 1.00 45.88 88 ALA A C 1
ATOM 745 O O . ALA A 1 88 ? -3.784 -42.792 28.600 1.00 45.88 88 ALA A O 1
ATOM 746 N N . ARG A 1 89 ? -5.536 -43.552 27.439 1.00 48.69 89 ARG A N 1
ATOM 747 C CA . ARG A 1 89 ? -6.098 -44.356 28.526 1.00 48.69 89 ARG A CA 1
ATOM 748 C C . ARG A 1 89 ? -6.825 -45.549 27.915 1.00 48.69 89 ARG A C 1
ATOM 750 O O . ARG A 1 89 ? -8.032 -45.512 27.702 1.00 48.69 89 ARG A O 1
ATOM 757 N N . SER A 1 90 ? -6.034 -46.564 27.601 1.00 48.59 90 SER A N 1
ATOM 758 C CA . SER A 1 90 ? -6.434 -47.951 27.363 1.00 48.59 90 SER A CA 1
ATOM 759 C C . SER A 1 90 ? -5.231 -48.816 27.683 1.00 48.59 90 SER A C 1
ATOM 761 O O . SER A 1 90 ? -4.170 -48.508 27.090 1.00 48.59 90 SER A O 1
#

Secondary structure (DSSP, 8-state):
----------HHHHHHHHHTT--SSHHHHHHHHHHHHHHHHHH---HHHHHHHHHHHHHHHHHHHHHHTPPP--GGG-------------

Mean predicted aligned error: 10.26 Å

pLDDT: mean 84.07, std 17.84, range [39.28, 98.5]

Radius of gyration: 19.71 Å; Cα contacts (8 Å, |Δi|>4): 38; chains: 1; bounding box: 35×55×41 Å

Nearest PDB structures (foldseek):
  5iid-assembly2_B  TM=7.809E-01  e=1.209E-02  Homo sapiens
  7bc2-assembly1_A  TM=8.792E-01  e=3.672E-02  Homo sapiens
  5lpk-assembly2_B  TM=9.083E-01  e=5.801E-02  Homo sapiens
  8wxy-assembly1_B  TM=9.316E-01  e=1.115E-01  Homo sapiens
  5ml0-assembly1_A  TM=7.667E-01  e=1.546E-01  Mus musculus

Organism: Monodon monoceros (NCBI: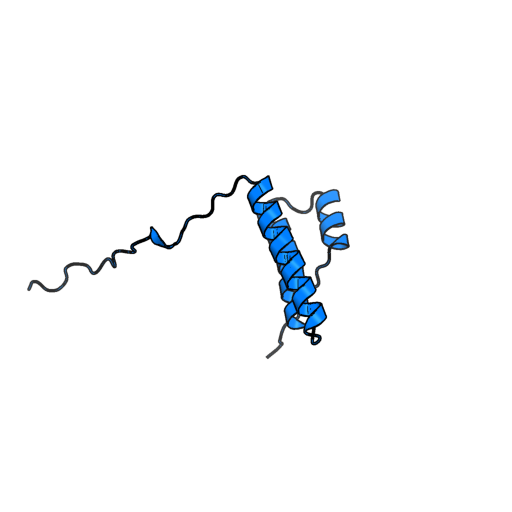txid40151)

Foldseek 3Di:
DPPDQQPDADDVVLVVCVVVVVDPDPVVSVVRVVSNLVNCVVPDPDPVSNVVSVVVVVVVVVVVCVVVVPDDDDPVPDPPPPPPDPPPDD

Sequence (90 aa):
TSQGLEKPMWLNKIKKNLTMNIYHRVQEFVRDMRLIFQNYRAFCKNKKLINLGLQLEAKFESDFKNVFGIQEISTNNIRFEPIFYNVARS

InterPro domains:
  IPR001487 Bromodomain [PF00439] (5-47)
  IPR001487 Bromodomain [PS50014] (1-51)
  IPR036427 Bromodomain-like superfamily [G3DSA:1.20.920.10] (2-75)
  IPR036427 Bromodomain-like superfamily [SSF47370] (6-71)
  IPR043563 Nuclear body protein Sp110/Sp140/Sp140L-like [PTHR46386] (2-72)